Protein AF-A0A1G8X7Z8-F1 (afdb_monomer_lite)

Organism: Actinopolyspora mzabensis (NCBI:txid995066)

Sequence (54 aa):
MHESGGIPAEQRWFWTPEWQSGEAEATQQIADGECSEAFTS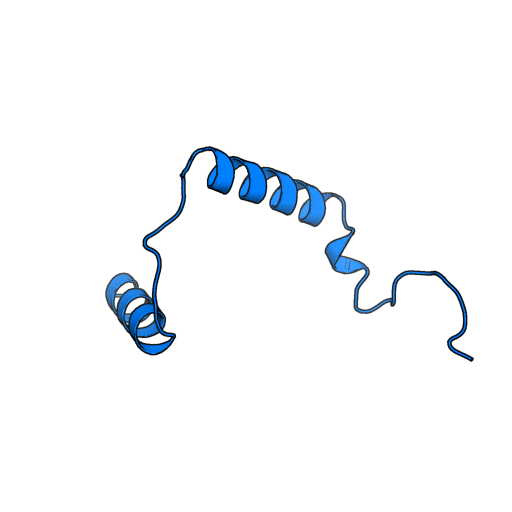AAELFAAIDDESA

Secondary structure (DSSP, 8-state):
----SS--GGGGGGGSHHHHHHHHHHHHHHHHT---PPPSSHHHHHHHHHHHT-

Foldseek 3Di:
DPDDPDDPPVRCVCVDPVNVVVVVVVVVCVVVVVDDDDDPDPVVVVVVVVVVVD

Structure (mmCIF, N/CA/C/O backbone):
data_AF-A0A1G8X7Z8-F1
#
_entry.id   AF-A0A1G8X7Z8-F1
#
loop_
_atom_site.group_PDB
_atom_site.id
_atom_site.type_symbol
_atom_site.label_atom_id
_atom_site.label_alt_id
_atom_site.label_comp_id
_atom_site.label_asym_id
_atom_site.label_entity_id
_atom_site.label_seq_id
_atom_site.pdbx_PDB_ins_code
_atom_site.Cartn_x
_atom_site.Cartn_y
_atom_site.Cartn_z
_atom_site.occupancy
_atom_site.B_iso_or_equiv
_atom_site.auth_seq_id
_atom_site.auth_comp_id
_atom_site.auth_asym_id
_atom_site.auth_atom_id
_atom_site.pdbx_PDB_model_num
ATOM 1 N N . MET A 1 1 ? -29.459 3.420 5.842 1.00 43.31 1 MET A N 1
ATOM 2 C CA . MET A 1 1 ? -28.749 4.159 6.904 1.00 43.31 1 MET A CA 1
ATOM 3 C C . MET A 1 1 ? -27.568 3.285 7.295 1.00 43.31 1 MET A C 1
ATOM 5 O O . MET A 1 1 ? -27.818 2.198 7.791 1.00 43.31 1 MET A O 1
ATOM 9 N N . HIS A 1 2 ? -26.328 3.653 6.946 1.00 54.66 2 HIS A N 1
ATOM 10 C CA . HIS A 1 2 ? -25.165 2.968 7.521 1.00 54.66 2 HIS A CA 1
ATOM 11 C C . HIS A 1 2 ? -24.976 3.536 8.925 1.00 54.66 2 HIS A C 1
ATOM 13 O O . HIS A 1 2 ? -24.737 4.731 9.089 1.00 54.66 2 HIS A O 1
ATOM 19 N N . GLU A 1 3 ? -25.196 2.685 9.915 1.00 56.50 3 GLU A N 1
ATOM 20 C CA . GLU A 1 3 ? -25.050 3.005 11.326 1.00 56.50 3 GLU A CA 1
ATOM 21 C C . GLU A 1 3 ? -23.562 3.217 11.664 1.00 56.50 3 GLU A C 1
ATOM 23 O O . GLU A 1 3 ? -22.733 2.350 11.400 1.00 56.50 3 GLU A O 1
ATOM 28 N N . SER A 1 4 ? -23.287 4.356 12.311 1.00 59.47 4 SER A N 1
ATOM 29 C CA . SER A 1 4 ? -22.228 4.604 13.308 1.00 59.4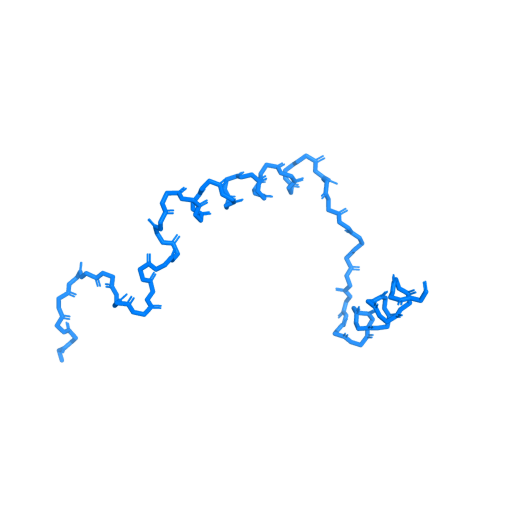7 4 SER A CA 1
ATOM 30 C C . SER A 1 4 ? -20.765 4.698 12.835 1.00 59.47 4 SER A C 1
ATOM 32 O O . SER A 1 4 ? -20.121 3.707 12.517 1.00 59.47 4 SER A O 1
ATOM 34 N N . GLY A 1 5 ? -20.214 5.921 12.899 1.00 69.00 5 GLY A N 1
ATOM 35 C CA . GLY A 1 5 ? -18.859 6.345 12.501 1.00 69.00 5 GLY A CA 1
ATOM 36 C C . GLY A 1 5 ? -17.679 5.772 13.300 1.00 69.00 5 GLY A C 1
ATOM 37 O O . GLY A 1 5 ? -16.814 6.524 13.743 1.00 69.00 5 GLY A O 1
ATOM 38 N N . GLY A 1 6 ? -17.640 4.455 13.490 1.00 80.38 6 GLY A N 1
ATOM 39 C CA . GLY A 1 6 ? -16.487 3.715 13.997 1.00 80.38 6 GLY A CA 1
ATOM 40 C C . GLY A 1 6 ? -15.865 2.830 12.916 1.00 80.38 6 GLY A C 1
ATOM 41 O O . GLY A 1 6 ? -16.502 2.491 11.923 1.00 80.38 6 GLY A O 1
ATOM 42 N N . ILE A 1 7 ? -14.608 2.440 13.124 1.00 85.69 7 ILE A N 1
ATOM 43 C CA . ILE A 1 7 ? -13.888 1.544 12.211 1.00 85.69 7 ILE A CA 1
ATOM 44 C C . ILE A 1 7 ? -14.489 0.132 12.319 1.00 85.69 7 ILE A C 1
ATOM 46 O O . ILE A 1 7 ? -14.609 -0.371 13.448 1.00 85.69 7 ILE A O 1
ATOM 50 N N . PRO A 1 8 ? -14.858 -0.520 11.195 1.00 92.81 8 PRO A N 1
ATOM 51 C CA . PRO A 1 8 ? -15.325 -1.902 11.201 1.00 92.81 8 PRO A CA 1
ATOM 52 C C . PRO A 1 8 ? -14.346 -2.812 11.945 1.00 92.81 8 PRO A C 1
ATOM 54 O O . PRO A 1 8 ? -13.131 -2.646 11.837 1.00 92.81 8 PRO A O 1
ATOM 57 N N . ALA A 1 9 ? -14.857 -3.782 12.708 1.00 91.75 9 ALA A N 1
ATOM 58 C CA . ALA A 1 9 ? -14.007 -4.654 13.523 1.00 91.75 9 ALA A CA 1
ATOM 59 C C . ALA A 1 9 ? -12.944 -5.379 12.683 1.00 91.75 9 ALA A C 1
ATOM 61 O O . ALA A 1 9 ? -11.789 -5.458 13.092 1.00 91.75 9 ALA A O 1
ATOM 62 N N . GLU A 1 10 ? -13.324 -5.799 11.478 1.00 94.38 10 GLU A N 1
ATOM 63 C CA . GLU A 1 10 ? -12.470 -6.464 10.489 1.00 94.38 10 GLU A CA 1
ATOM 64 C C . GLU A 1 10 ? -11.396 -5.548 9.885 1.00 94.38 10 GLU A C 1
ATOM 66 O O . GLU A 1 10 ? -10.501 -6.035 9.209 1.00 94.38 10 GLU A O 1
ATOM 71 N N . GLN A 1 11 ? -11.459 -4.236 10.130 1.00 94.25 11 GLN A N 1
ATOM 72 C CA . GLN A 1 11 ? -10.475 -3.249 9.669 1.00 94.25 11 GLN A CA 1
ATOM 73 C C . GLN A 1 11 ? -9.675 -2.618 10.818 1.00 94.25 11 GLN A C 1
ATOM 75 O O . GLN A 1 11 ? -8.786 -1.806 10.575 1.00 94.25 11 GLN A O 1
ATOM 80 N N . ARG A 1 12 ? -9.946 -2.976 12.084 1.00 94.69 12 ARG A N 1
ATOM 81 C CA . ARG A 1 12 ? -9.209 -2.408 13.231 1.00 94.69 12 ARG A CA 1
ATOM 82 C C . ARG A 1 12 ? -7.731 -2.772 13.244 1.00 94.69 12 ARG A C 1
ATOM 84 O O . ARG A 1 12 ? -6.951 -2.006 13.796 1.00 94.69 12 ARG A O 1
ATOM 91 N N . TRP A 1 13 ? -7.364 -3.915 12.667 1.00 94.12 13 TRP A N 1
ATOM 92 C CA . TRP A 1 13 ? -5.980 -4.392 12.635 1.00 94.12 13 TRP A CA 1
ATOM 93 C C . TRP A 1 13 ? -5.034 -3.377 11.972 1.00 94.12 13 TRP A C 1
ATOM 95 O O . TRP A 1 13 ? -3.918 -3.197 12.455 1.00 94.12 13 TRP A O 1
ATOM 105 N N . PHE A 1 14 ? -5.517 -2.645 10.959 1.00 95.19 14 PHE A N 1
ATOM 106 C CA . PHE A 1 14 ? -4.757 -1.602 10.262 1.00 95.19 14 PHE A CA 1
ATOM 107 C C . PHE A 1 14 ? -4.354 -0.453 11.199 1.00 95.19 14 PHE A C 1
ATOM 109 O O . PHE A 1 14 ? -3.285 0.122 11.072 1.00 95.19 14 PHE A O 1
ATOM 116 N N . TRP A 1 15 ? -5.182 -0.160 12.205 1.00 94.44 15 TRP A N 1
ATOM 117 C CA . TRP A 1 15 ? -4.984 0.959 13.132 1.00 94.44 15 TRP A CA 1
ATOM 118 C C . TRP A 1 15 ? -4.254 0.569 14.420 1.00 94.44 15 TRP A C 1
ATOM 120 O O . TRP A 1 15 ? -4.251 1.329 15.392 1.00 94.44 15 TRP A O 1
ATOM 130 N N . THR A 1 16 ? -3.660 -0.623 14.469 1.00 95.62 16 THR A N 1
ATOM 131 C CA . THR A 1 16 ? -2.808 -1.003 15.599 1.00 95.62 16 THR A CA 1
ATOM 132 C C . THR A 1 16 ? -1.532 -0.149 15.601 1.00 95.62 16 THR A C 1
ATOM 134 O O . THR A 1 16 ? -1.043 0.214 14.531 1.00 95.62 16 THR A O 1
ATOM 137 N N . PRO A 1 17 ? -0.964 0.189 16.777 1.00 97.62 17 PRO A N 1
ATOM 138 C CA . PRO A 1 17 ? 0.274 0.971 16.839 1.00 97.62 17 PRO A CA 1
ATOM 139 C C . PRO A 1 17 ? 1.428 0.331 16.061 1.00 97.62 17 PRO A C 1
ATOM 141 O O . PRO A 1 17 ? 2.218 1.034 15.443 1.00 97.62 17 PRO A O 1
ATOM 144 N N . GLU A 1 18 ? 1.495 -1.000 16.078 1.00 98.12 18 GLU A N 1
ATOM 145 C CA . GLU A 1 18 ? 2.477 -1.784 15.331 1.00 98.12 18 GLU A CA 1
ATOM 146 C C . GLU A 1 18 ? 2.317 -1.594 13.820 1.00 98.12 18 GLU A C 1
ATOM 148 O O . GLU A 1 18 ? 3.273 -1.195 13.157 1.00 98.12 18 GLU A O 1
ATOM 153 N N . TRP A 1 19 ? 1.104 -1.781 13.286 1.00 97.62 19 TRP A N 1
ATOM 154 C CA . TRP A 1 19 ? 0.854 -1.603 11.855 1.00 97.62 19 TRP A CA 1
ATOM 155 C C . TRP A 1 19 ? 1.143 -0.169 11.404 1.00 97.62 19 TRP A C 1
ATOM 157 O O . TRP A 1 19 ? 1.860 0.049 10.434 1.00 97.62 19 TRP A O 1
ATOM 167 N N . GLN A 1 20 ? 0.665 0.828 12.153 1.00 98.31 20 GLN A N 1
ATOM 168 C CA . GLN A 1 20 ? 0.902 2.237 11.827 1.00 98.31 20 GLN A CA 1
ATOM 169 C C . GLN A 1 20 ? 2.390 2.621 11.863 1.00 98.31 20 GLN A C 1
ATOM 171 O O . GLN A 1 20 ? 2.801 3.501 11.107 1.00 98.31 20 GLN A O 1
ATOM 176 N N . SER A 1 21 ? 3.196 1.985 12.721 1.00 98.31 21 SER A N 1
ATOM 177 C CA . SER A 1 21 ? 4.651 2.171 12.714 1.00 98.31 21 SER A CA 1
ATOM 178 C C . SER A 1 21 ? 5.276 1.608 11.437 1.00 98.31 21 SER A C 1
ATOM 180 O O . SER A 1 21 ? 6.134 2.264 10.854 1.00 98.31 21 SER A O 1
ATOM 182 N N . GLY A 1 22 ? 4.821 0.437 10.981 1.00 97.69 22 GLY A N 1
ATOM 183 C CA . GLY A 1 22 ? 5.247 -0.151 9.709 1.00 97.69 22 GLY A CA 1
ATOM 184 C C . GLY A 1 22 ? 4.859 0.709 8.503 1.00 97.69 22 GLY A C 1
ATOM 185 O O . GLY A 1 22 ? 5.685 0.939 7.629 1.00 97.69 22 GLY A O 1
ATOM 186 N N . GLU A 1 23 ? 3.647 1.273 8.488 1.00 98.19 23 GLU A N 1
ATOM 187 C CA . GLU A 1 23 ? 3.215 2.202 7.428 1.00 98.19 23 GLU A CA 1
ATOM 188 C C . GLU A 1 23 ? 4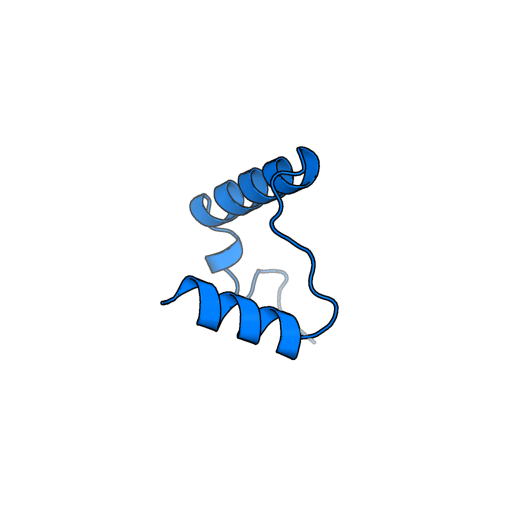.107 3.452 7.362 1.00 98.19 23 GLU A C 1
ATOM 190 O O . GLU A 1 23 ? 4.448 3.926 6.275 1.00 98.19 23 GLU A O 1
ATOM 195 N N . ALA A 1 24 ? 4.505 3.991 8.520 1.00 98.12 24 ALA A N 1
ATOM 196 C CA . ALA A 1 24 ? 5.408 5.137 8.583 1.00 98.12 24 ALA A CA 1
ATOM 197 C C . ALA A 1 24 ? 6.816 4.787 8.072 1.00 98.12 24 ALA A C 1
ATOM 199 O O . ALA A 1 24 ? 7.401 5.568 7.324 1.00 98.12 24 ALA A O 1
ATOM 200 N N . GLU A 1 25 ? 7.336 3.613 8.440 1.00 97.94 25 GLU A N 1
ATOM 201 C CA . GLU A 1 25 ? 8.626 3.112 7.959 1.00 97.94 25 GLU A CA 1
ATOM 202 C C . GLU A 1 25 ? 8.617 2.894 6.440 1.00 97.94 25 GLU A C 1
ATOM 204 O O . GLU A 1 25 ? 9.466 3.443 5.739 1.00 97.94 25 GLU A O 1
ATOM 209 N N . ALA A 1 26 ? 7.616 2.183 5.914 1.00 96.62 26 ALA A N 1
ATOM 210 C CA . ALA A 1 26 ? 7.467 1.942 4.481 1.00 96.62 26 ALA A CA 1
ATOM 211 C C . ALA A 1 26 ? 7.326 3.256 3.692 1.00 96.62 26 ALA A C 1
ATOM 213 O O . ALA A 1 26 ? 7.912 3.416 2.623 1.00 96.62 26 ALA A O 1
ATOM 214 N N . THR A 1 27 ? 6.598 4.239 4.237 1.00 97.19 27 THR A N 1
ATOM 215 C CA . THR A 1 27 ? 6.496 5.580 3.637 1.00 97.19 27 THR A CA 1
ATOM 216 C C . THR A 1 27 ? 7.864 6.250 3.522 1.00 97.19 27 THR A C 1
ATOM 218 O O . THR A 1 27 ? 8.162 6.864 2.496 1.00 97.19 27 THR A O 1
ATOM 221 N N . GLN A 1 28 ? 8.700 6.131 4.555 1.00 98.12 28 GLN A N 1
ATOM 222 C CA . GLN A 1 28 ? 10.039 6.710 4.556 1.00 98.12 28 GLN A CA 1
ATOM 223 C C . GLN A 1 28 ? 10.969 5.989 3.570 1.00 98.12 28 GLN A C 1
ATOM 225 O O . GLN A 1 28 ? 11.631 6.660 2.786 1.00 98.12 28 GLN A O 1
ATOM 230 N N . GLN A 1 29 ? 10.939 4.654 3.522 1.00 96.44 29 GLN A N 1
ATOM 231 C CA . GLN A 1 29 ? 11.694 3.853 2.545 1.00 96.44 29 GLN A CA 1
ATOM 232 C C . GLN A 1 29 ? 11.356 4.261 1.104 1.00 96.44 29 GLN A C 1
ATOM 234 O O . GLN A 1 29 ? 12.248 4.487 0.288 1.00 96.44 29 GLN A O 1
ATOM 239 N N . ILE A 1 30 ? 10.067 4.455 0.797 1.00 95.31 30 ILE A N 1
ATOM 240 C CA . ILE A 1 30 ? 9.624 4.932 -0.521 1.00 95.31 30 ILE A CA 1
ATOM 241 C C . ILE A 1 30 ? 10.163 6.340 -0.809 1.00 95.31 30 ILE A C 1
ATOM 243 O O . ILE A 1 30 ? 10.611 6.609 -1.925 1.00 95.31 30 ILE A O 1
ATOM 247 N N . ALA A 1 31 ? 10.119 7.243 0.175 1.00 96.50 31 ALA A N 1
ATOM 248 C CA . ALA A 1 31 ? 10.625 8.608 0.027 1.00 96.50 31 ALA A CA 1
ATOM 249 C C . ALA A 1 31 ? 12.146 8.652 -0.194 1.00 96.50 31 ALA A C 1
ATOM 251 O O . ALA A 1 31 ? 12.626 9.479 -0.973 1.00 96.50 31 ALA A O 1
ATOM 252 N N . ASP A 1 32 ? 12.879 7.741 0.443 1.00 97.31 32 ASP A N 1
ATOM 253 C CA . ASP A 1 32 ? 14.333 7.611 0.338 1.00 97.31 32 ASP A CA 1
ATOM 254 C C . ASP A 1 32 ? 14.770 6.812 -0.906 1.00 97.31 32 ASP A C 1
ATOM 256 O O . ASP A 1 32 ? 15.957 6.751 -1.229 1.00 97.31 32 ASP A O 1
ATOM 260 N N . GLY A 1 33 ? 13.813 6.260 -1.660 1.00 95.62 33 GLY A N 1
ATOM 261 C CA . GLY A 1 33 ? 14.071 5.484 -2.871 1.00 95.62 33 GLY A CA 1
ATOM 262 C C . GLY A 1 33 ? 14.537 4.054 -2.599 1.00 95.62 33 GLY A C 1
ATOM 263 O O . GLY A 1 33 ? 15.059 3.409 -3.506 1.00 95.62 33 GLY A O 1
ATOM 264 N N . GLU A 1 34 ? 14.324 3.539 -1.388 1.00 95.31 34 GLU A N 1
ATOM 265 C CA . GLU A 1 34 ? 14.605 2.158 -0.978 1.00 95.31 34 GLU A CA 1
ATOM 266 C C . GLU A 1 34 ? 13.524 1.183 -1.484 1.00 95.31 34 GLU A C 1
ATOM 268 O O . GLU A 1 34 ? 13.040 0.313 -0.765 1.00 95.31 34 GLU A O 1
ATOM 273 N N . CYS A 1 35 ? 13.122 1.338 -2.745 1.00 88.25 35 CYS A N 1
ATOM 274 C CA . CYS A 1 35 ? 12.187 0.445 -3.416 1.00 88.25 35 CYS A CA 1
ATOM 275 C C . CYS A 1 35 ? 12.940 -0.586 -4.263 1.00 88.25 35 CYS A C 1
ATOM 277 O O . CYS A 1 35 ? 13.969 -0.283 -4.870 1.00 88.25 35 CYS A O 1
ATOM 279 N N . SER A 1 36 ? 12.379 -1.791 -4.361 1.00 86.56 36 SER A N 1
ATOM 280 C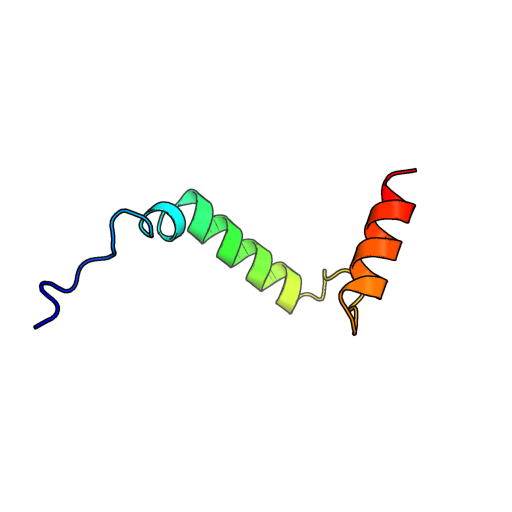 CA . SER A 1 36 ? 12.782 -2.773 -5.368 1.00 86.56 36 SER A CA 1
ATOM 281 C C . SER A 1 36 ? 12.455 -2.286 -6.785 1.00 86.56 36 SER A C 1
ATOM 283 O O . SER A 1 36 ? 11.876 -1.214 -6.990 1.00 86.56 36 SER A O 1
ATOM 285 N N . GLU A 1 37 ? 12.784 -3.102 -7.787 1.00 89.12 37 GLU A N 1
ATOM 286 C CA . GLU A 1 37 ? 12.358 -2.833 -9.156 1.00 89.12 37 GLU A CA 1
ATOM 287 C C . GLU A 1 37 ? 10.830 -2.680 -9.261 1.00 89.12 37 GLU A C 1
ATOM 289 O O . GLU A 1 37 ? 10.055 -3.3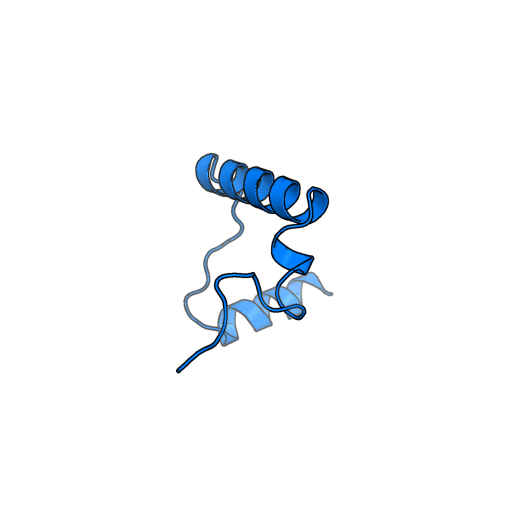06 -8.530 1.00 89.12 37 GLU A O 1
ATOM 294 N N . ALA A 1 38 ? 10.401 -1.807 -10.172 1.00 90.19 38 ALA A N 1
ATOM 295 C CA . ALA A 1 38 ? 8.997 -1.619 -10.490 1.00 90.19 38 ALA A CA 1
ATOM 296 C C . ALA A 1 38 ? 8.601 -2.549 -11.640 1.00 90.19 38 ALA A C 1
ATOM 298 O O . ALA A 1 38 ? 9.231 -2.537 -12.696 1.00 90.19 38 ALA A O 1
ATOM 299 N N . PHE A 1 39 ? 7.506 -3.282 -11.461 1.00 94.06 39 PHE A N 1
ATOM 300 C CA . PHE A 1 39 ? 6.961 -4.181 -12.475 1.00 94.06 39 PHE A CA 1
ATOM 301 C C . PHE A 1 39 ? 5.765 -3.546 -13.185 1.00 94.06 39 PHE A C 1
ATOM 303 O O . PHE A 1 39 ? 4.952 -2.855 -12.567 1.00 94.06 39 PHE A O 1
ATOM 310 N N . THR A 1 40 ? 5.620 -3.802 -14.485 1.00 96.31 40 THR A N 1
ATOM 311 C CA . THR A 1 40 ? 4.506 -3.263 -15.286 1.00 96.31 40 THR A CA 1
ATOM 312 C C . THR A 1 40 ? 3.370 -4.264 -15.466 1.00 96.31 40 THR A C 1
ATOM 314 O O . THR A 1 40 ? 2.281 -3.909 -15.922 1.00 96.31 40 THR A O 1
ATOM 317 N N . SER A 1 41 ? 3.596 -5.517 -15.070 1.00 96.94 41 SER A N 1
ATOM 318 C CA . SER A 1 41 ? 2.587 -6.566 -15.071 1.00 96.94 41 SER A CA 1
ATOM 319 C C . SER A 1 41 ? 2.766 -7.529 -13.901 1.00 96.94 41 SER A C 1
ATOM 321 O O . SER A 1 41 ? 3.867 -7.743 -13.399 1.00 96.94 41 SER A O 1
ATOM 323 N N . ALA A 1 42 ? 1.668 -8.172 -13.504 1.00 95.88 42 ALA A N 1
ATOM 324 C CA . ALA A 1 42 ? 1.718 -9.230 -12.502 1.00 95.88 42 ALA A CA 1
ATOM 325 C C . ALA A 1 42 ? 2.589 -10.416 -12.957 1.00 95.88 42 ALA A C 1
ATOM 327 O O . ALA A 1 42 ? 3.239 -11.040 -12.131 1.00 95.88 42 ALA A O 1
ATOM 328 N N . ALA A 1 43 ? 2.630 -10.713 -14.263 1.00 96.81 43 ALA A N 1
ATOM 329 C CA . ALA A 1 43 ? 3.459 -11.789 -14.801 1.00 96.81 43 ALA A CA 1
ATOM 330 C C . ALA A 1 43 ? 4.961 -11.529 -14.590 1.00 96.81 43 ALA A C 1
ATOM 332 O O . ALA A 1 43 ? 5.677 -12.452 -14.221 1.00 96.81 43 ALA A O 1
ATOM 333 N N . GLU A 1 44 ? 5.418 -10.285 -14.778 1.00 95.94 44 GLU A N 1
ATOM 334 C CA . GLU A 1 44 ? 6.804 -9.889 -14.486 1.00 95.94 44 GLU A CA 1
ATOM 335 C C . GLU A 1 44 ? 7.120 -10.014 -12.991 1.00 95.94 44 GLU A C 1
ATOM 337 O O . GLU A 1 44 ? 8.125 -10.622 -12.637 1.00 95.94 44 GLU A O 1
ATOM 342 N N . LEU A 1 45 ? 6.226 -9.523 -12.121 1.00 94.19 45 LEU A N 1
ATOM 343 C CA . LEU A 1 45 ? 6.376 -9.650 -10.667 1.00 94.19 45 LEU A CA 1
ATOM 344 C C . LEU A 1 45 ? 6.510 -11.118 -10.235 1.00 94.19 45 LEU A C 1
ATOM 346 O O . LEU A 1 45 ? 7.403 -11.456 -9.464 1.00 94.19 45 LEU A O 1
ATOM 350 N N . PHE A 1 46 ? 5.626 -11.996 -10.718 1.00 95.12 46 PHE A N 1
ATOM 351 C CA . PHE A 1 46 ? 5.660 -13.408 -10.334 1.00 95.12 46 PHE A CA 1
ATOM 352 C C . PHE A 1 46 ? 6.906 -14.124 -10.854 1.00 95.12 46 PHE A C 1
ATOM 354 O O . PHE A 1 46 ? 7.489 -14.906 -10.113 1.00 95.12 46 PHE A O 1
ATOM 361 N N . ALA A 1 47 ? 7.358 -13.818 -12.074 1.00 94.81 47 ALA A N 1
ATOM 362 C CA . ALA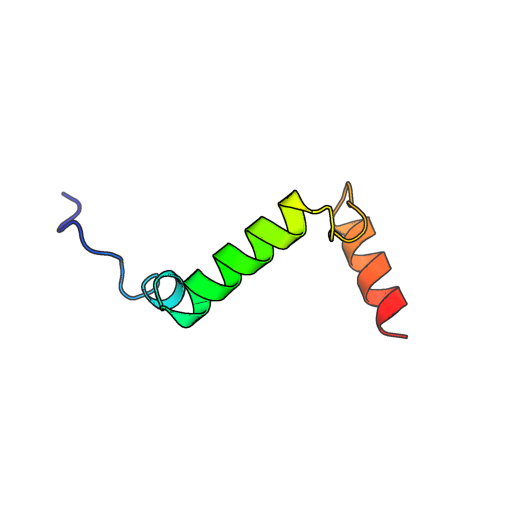 A 1 47 ? 8.598 -14.382 -12.599 1.00 94.81 47 ALA A CA 1
ATOM 363 C C . ALA A 1 47 ? 9.818 -14.004 -11.738 1.00 94.81 47 ALA A C 1
ATOM 365 O O . ALA A 1 47 ? 10.661 -14.858 -11.490 1.00 94.81 47 ALA A O 1
ATOM 366 N N . ALA A 1 48 ? 9.891 -12.759 -11.253 1.00 92.50 48 ALA A N 1
ATOM 367 C CA . ALA A 1 48 ? 10.975 -12.308 -10.378 1.00 92.50 48 ALA A CA 1
ATOM 368 C C . ALA A 1 48 ? 10.936 -12.971 -8.988 1.00 92.50 48 ALA A C 1
ATOM 370 O O . ALA A 1 48 ? 11.974 -13.361 -8.464 1.00 92.50 48 ALA A O 1
ATOM 371 N N . ILE A 1 49 ? 9.744 -13.144 -8.404 1.00 93.12 49 ILE A N 1
ATOM 372 C CA . ILE A 1 49 ? 9.581 -13.850 -7.120 1.00 93.12 49 ILE A CA 1
ATOM 373 C C . ILE A 1 49 ? 10.004 -15.319 -7.242 1.00 93.12 49 ILE A C 1
ATOM 375 O O . ILE A 1 49 ? 10.672 -15.840 -6.349 1.00 93.12 49 ILE A O 1
ATOM 379 N N . ASP A 1 50 ? 9.615 -15.983 -8.333 1.00 93.19 50 ASP A N 1
ATOM 380 C CA . ASP A 1 50 ? 9.984 -17.377 -8.575 1.00 93.19 50 ASP A CA 1
ATOM 381 C C . ASP A 1 50 ? 11.510 -17.527 -8.754 1.00 93.19 50 ASP A C 1
ATOM 383 O O . ASP A 1 50 ? 12.078 -18.502 -8.261 1.00 93.19 50 ASP A O 1
ATOM 387 N N . ASP A 1 51 ? 12.182 -16.553 -9.383 1.00 86.44 51 ASP A N 1
ATOM 388 C CA . ASP A 1 51 ? 13.643 -16.531 -9.581 1.00 86.44 51 ASP A CA 1
ATOM 389 C C . ASP A 1 51 ? 14.425 -16.291 -8.269 1.00 86.44 51 ASP A C 1
ATOM 391 O O . ASP A 1 51 ? 15.391 -16.998 -7.996 1.00 86.44 51 ASP A O 1
ATOM 395 N N . GLU A 1 52 ? 13.960 -15.384 -7.400 1.00 75.12 52 GLU A N 1
ATOM 396 C CA . GLU A 1 52 ? 14.549 -15.111 -6.068 1.00 75.12 52 GLU A CA 1
ATOM 397 C C . GLU A 1 52 ? 14.355 -16.264 -5.061 1.00 75.12 52 GLU A C 1
ATOM 399 O O . GLU A 1 52 ? 15.005 -16.313 -4.014 1.00 75.12 52 GLU A O 1
ATOM 404 N N . SER A 1 53 ? 13.438 -17.193 -5.348 1.00 63.19 53 SER A N 1
ATOM 405 C CA . SER A 1 53 ? 13.143 -18.353 -4.496 1.00 63.19 53 SER A CA 1
ATOM 406 C C . SER A 1 53 ? 14.008 -19.594 -4.785 1.00 63.19 53 SER A C 1
ATOM 408 O O . SER A 1 53 ? 13.791 -20.641 -4.161 1.00 63.19 53 SER A O 1
ATOM 410 N N . ALA A 1 54 ? 14.971 -19.480 -5.712 1.00 51.38 54 ALA A N 1
ATOM 411 C CA . ALA A 1 54 ? 15.851 -20.554 -6.191 1.00 51.38 54 ALA A CA 1
ATOM 412 C C . ALA A 1 54 ? 17.190 -20.681 -5.436 1.00 51.38 54 ALA A C 1
ATOM 414 O O . ALA A 1 54 ? 17.786 -19.659 -5.033 1.00 51.38 54 ALA A O 1
#

pLDDT: mean 89.18, std 13.54, range [43.31, 98.31]

Radius of gyration: 17.25 Å; chains: 1; bounding box: 45×29×32 Å